Protein AF-A0A2T6ZMU4-F1 (afdb_monomer_lite)

Secondary structure (DSSP, 8-st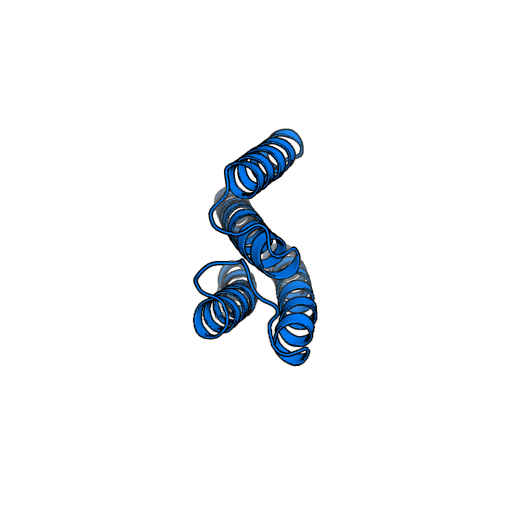ate):
---PPPTHHHHHHHHHHHHHHHHHHHHH-TTS-SPPPHHHHHHHHHHHHHHHHHHHHHHHHHHHHT---HHHHHHHHHHHHHHHHHHHHHHHHHTT--S-HHHHHHHHHHHHHHHHH-

Radius of gyration: 16.04 Å; chains: 1; bounding box: 31×30×49 Å

Foldseek 3Di:
DDDDDQLLVLLVVLLVLLVVLLVVLCVQCVQLQDDDDPVSVVSVVVSVVSNVVSLVVSVVVCVVVVVDDPVSVVSSLVSVLVSQQSVLSSVSSNVSVGPDPVSVVSNVVSSVVSVVVD

InterPro domains:
  IPR000462 CDP-alcohol phosphatidyltransferase [PF01066] (7-109)
  IPR014472 Choline/ethanolamine phosphotransferase [PTHR10414] (7-118)
  IPR043130 CDP-alcohol phosphatidyltransferase, transmembrane domain [G3DSA:1.20.120.1760] (2-118)

pLDDT: mean 90.99, std 8.27, range [42.84, 96.69]

Sequence (118 aa):
MAYYAPPEMITLSGFAFVIFNLLTLLWYNPTLDQDCLGWVYASWVVGLFLYQAFDACDDTQARRTRQSGPLGELFDHGVDAMNTTLEVVIFAGAMNLGHSWIAVLTLFASLYAFYLTT

Structure (mmCIF, N/CA/C/O backbone):
data_AF-A0A2T6ZMU4-F1
#
_entry.id   AF-A0A2T6ZMU4-F1
#
loop_
_atom_site.group_PDB
_atom_site.id
_atom_site.type_symbol
_atom_site.label_atom_id
_atom_site.label_alt_id
_atom_site.label_comp_id
_atom_site.label_asym_id
_atom_site.label_entity_id
_atom_site.label_seq_id
_atom_site.pdbx_PDB_ins_code
_atom_site.Cartn_x
_atom_site.Cartn_y
_atom_site.Cartn_z
_atom_site.occupancy
_atom_site.B_iso_or_equiv
_atom_site.auth_seq_id
_atom_site.auth_comp_id
_atom_site.auth_asym_id
_atom_site.auth_atom_id
_atom_site.pdbx_PDB_model_num
ATOM 1 N N . MET A 1 1 ? -11.538 -7.082 33.496 1.00 42.84 1 MET A N 1
ATOM 2 C CA . MET A 1 1 ? -11.230 -6.498 32.174 1.00 42.84 1 MET A CA 1
ATOM 3 C C . MET A 1 1 ? -10.834 -7.641 31.264 1.00 42.84 1 MET A C 1
ATOM 5 O O . MET A 1 1 ? -9.888 -8.340 31.596 1.00 42.84 1 MET A O 1
ATOM 9 N N . ALA A 1 2 ? -11.605 -7.914 30.215 1.00 50.38 2 ALA A N 1
ATOM 10 C CA . ALA A 1 2 ? -11.218 -8.919 29.230 1.00 50.38 2 ALA A CA 1
ATOM 11 C C . ALA A 1 2 ? -10.106 -8.327 28.350 1.00 50.38 2 ALA A C 1
ATOM 13 O O . ALA A 1 2 ? -10.258 -7.218 27.842 1.00 50.38 2 ALA A O 1
ATOM 14 N N . TYR A 1 3 ? -8.976 -9.027 28.252 1.00 55.75 3 TYR A N 1
ATOM 15 C CA . TYR A 1 3 ? -7.817 -8.628 27.453 1.00 55.75 3 TYR A CA 1
ATOM 16 C C . TYR A 1 3 ? -8.106 -8.984 25.988 1.00 55.75 3 TYR A C 1
ATOM 18 O O . TYR A 1 3 ? -7.763 -10.068 25.521 1.00 55.75 3 TYR A O 1
ATOM 26 N N . TYR A 1 4 ? -8.834 -8.118 25.289 1.00 67.12 4 TYR A N 1
ATOM 27 C CA . TYR A 1 4 ? -8.973 -8.211 23.837 1.00 67.12 4 TYR A CA 1
ATOM 28 C C . TYR A 1 4 ? -7.799 -7.478 23.183 1.00 67.12 4 TYR A C 1
ATOM 30 O O . TYR A 1 4 ? -7.322 -6.478 23.722 1.00 67.12 4 TYR A O 1
ATOM 38 N N . ALA A 1 5 ? -7.309 -7.996 22.055 1.00 75.38 5 ALA A N 1
ATOM 39 C CA . ALA A 1 5 ? -6.380 -7.239 21.224 1.00 75.38 5 ALA A CA 1
ATOM 40 C C . ALA A 1 5 ? -7.059 -5.928 20.775 1.00 75.38 5 ALA A C 1
ATOM 42 O O . ALA A 1 5 ? -8.276 -5.947 20.568 1.00 75.38 5 ALA A O 1
ATOM 43 N N . PRO A 1 6 ? -6.316 -4.812 20.657 1.00 84.69 6 PRO A N 1
ATOM 44 C CA . PRO A 1 6 ? -6.847 -3.596 20.054 1.00 84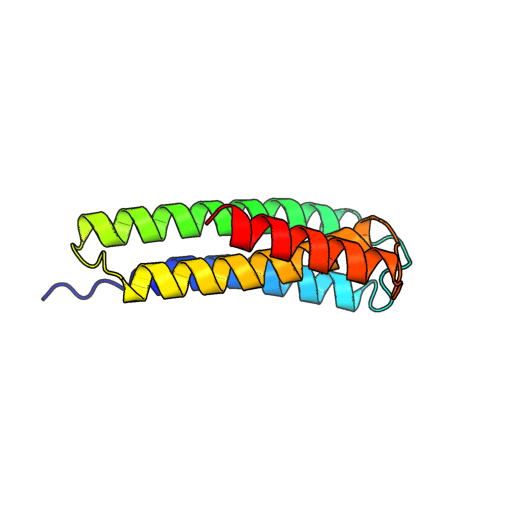.69 6 PRO A CA 1
ATOM 45 C C . PRO A 1 6 ? -7.377 -3.897 18.642 1.00 84.69 6 PRO A C 1
ATOM 47 O O . PRO A 1 6 ? -6.680 -4.615 17.915 1.00 84.69 6 PRO A O 1
ATOM 50 N N . PRO A 1 7 ? -8.567 -3.398 18.266 1.00 84.62 7 PRO A N 1
ATOM 51 C CA . PRO A 1 7 ? -9.153 -3.636 16.948 1.00 84.62 7 PRO A CA 1
ATOM 52 C C . PRO A 1 7 ? -8.188 -3.295 15.796 1.00 84.62 7 PRO A C 1
ATOM 54 O O . PRO A 1 7 ? -7.952 -4.143 1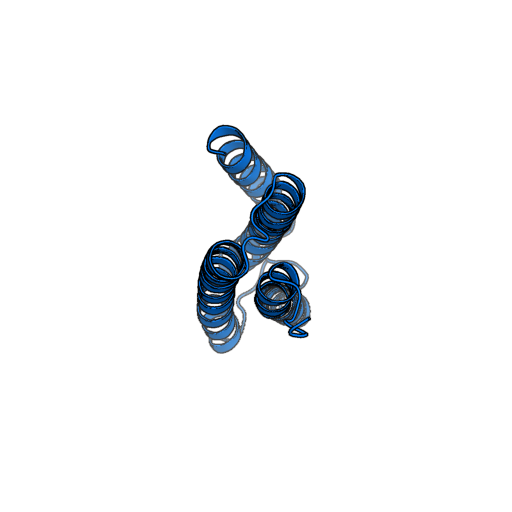4.933 1.00 84.62 7 PRO A O 1
ATOM 57 N N . GLU A 1 8 ? -7.452 -2.187 15.930 1.00 87.25 8 GLU A N 1
ATOM 58 C CA . GLU A 1 8 ? -6.504 -1.639 14.946 1.00 87.25 8 GLU A CA 1
ATOM 59 C C . GLU A 1 8 ? -5.356 -2.610 14.593 1.00 87.25 8 GLU A C 1
ATOM 61 O O . GLU A 1 8 ? -4.739 -2.555 13.524 1.00 87.25 8 GLU A O 1
ATOM 66 N N . MET A 1 9 ? -5.041 -3.543 15.500 1.00 88.31 9 MET A N 1
ATOM 67 C CA . MET A 1 9 ? -4.028 -4.575 15.263 1.00 88.31 9 MET A CA 1
ATOM 68 C C . MET A 1 9 ? -4.471 -5.592 14.206 1.00 88.31 9 MET A C 1
ATOM 70 O O . MET A 1 9 ? -3.618 -6.204 13.556 1.00 88.31 9 MET A O 1
ATOM 74 N N . ILE A 1 10 ? -5.781 -5.794 14.039 1.00 88.19 10 ILE A N 1
ATOM 75 C CA . ILE A 1 10 ? -6.336 -6.679 13.014 1.00 88.19 10 ILE A CA 1
ATOM 76 C C . ILE A 1 10 ? -6.078 -6.059 11.638 1.00 88.19 10 ILE A C 1
ATOM 78 O O . ILE A 1 10 ? -5.464 -6.721 10.796 1.00 88.19 10 ILE A O 1
ATOM 82 N N . THR A 1 11 ? -6.417 -4.785 11.444 1.00 88.31 11 THR A N 1
ATOM 83 C CA . THR A 1 11 ? -6.157 -4.048 10.196 1.00 88.31 11 THR A CA 1
ATOM 84 C C . THR A 1 11 ? -4.666 -3.994 9.869 1.00 88.31 11 THR A C 1
ATOM 86 O O . THR A 1 11 ? -4.259 -4.330 8.754 1.00 88.31 11 THR A O 1
ATOM 89 N N . LEU A 1 12 ? -3.803 -3.728 10.859 1.00 91.62 12 LEU A N 1
ATOM 90 C CA . LEU A 1 12 ? -2.345 -3.789 10.676 1.00 91.62 12 LEU A CA 1
ATOM 91 C C . LEU A 1 12 ? -1.840 -5.170 10.237 1.00 91.62 12 LEU A C 1
ATOM 93 O O . LEU A 1 12 ? -0.920 -5.267 9.420 1.00 91.62 12 LEU A O 1
ATOM 97 N N . SER A 1 13 ? -2.425 -6.250 10.761 1.00 92.75 13 SER A N 1
ATOM 98 C CA . SER A 1 13 ? -2.061 -7.603 10.330 1.00 92.75 13 SER A CA 1
ATOM 99 C C . SER A 1 13 ? -2.474 -7.877 8.879 1.00 92.75 13 SER A C 1
ATOM 101 O O . SER A 1 13 ? -1.765 -8.587 8.169 1.00 92.75 13 SER A O 1
ATOM 103 N N . GLY A 1 14 ? -3.562 -7.256 8.413 1.00 92.31 14 GLY A N 1
ATOM 104 C CA . GLY A 1 14 ? -4.004 -7.290 7.019 1.00 92.31 14 GLY A CA 1
ATOM 105 C C . GLY A 1 14 ? -3.039 -6.518 6.125 1.00 92.31 14 GLY A C 1
ATOM 106 O O . GLY A 1 14 ? -2.576 -7.018 5.101 1.00 92.31 14 GLY A O 1
ATOM 107 N N . PHE A 1 15 ? -2.651 -5.324 6.573 1.00 94.62 15 PHE A N 1
ATOM 108 C CA . PHE A 1 15 ? -1.706 -4.453 5.879 1.00 94.62 15 PHE A CA 1
ATOM 109 C C . PHE A 1 15 ? -0.325 -5.100 5.691 1.00 94.62 15 PHE A C 1
ATOM 111 O O . PHE A 1 15 ? 0.339 -4.883 4.677 1.00 94.62 15 PHE A O 1
ATOM 118 N N . ALA A 1 16 ? 0.099 -5.979 6.604 1.00 95.56 16 ALA A N 1
ATOM 119 C CA . ALA A 1 16 ? 1.340 -6.738 6.448 1.00 95.56 16 ALA A CA 1
ATOM 120 C C . ALA A 1 16 ? 1.368 -7.604 5.167 1.00 95.56 16 ALA A C 1
ATOM 122 O O . ALA A 1 16 ? 2.433 -7.762 4.565 1.00 95.56 16 ALA A O 1
ATOM 123 N N . PHE A 1 17 ? 0.220 -8.120 4.704 1.00 94.69 17 PHE A N 1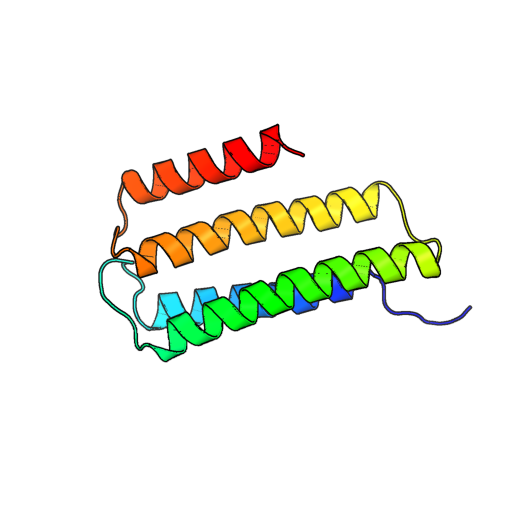
ATOM 124 C CA . PHE A 1 17 ? 0.137 -8.852 3.432 1.00 94.69 17 PHE A CA 1
ATOM 125 C C . PHE A 1 17 ? 0.349 -7.938 2.219 1.00 94.69 17 PHE A C 1
ATOM 127 O O . PHE A 1 17 ? 0.978 -8.349 1.244 1.00 94.69 17 PHE A O 1
ATOM 134 N N . VAL A 1 18 ? -0.115 -6.689 2.288 1.00 95.88 18 VAL A N 1
ATOM 135 C CA . VAL A 1 18 ? 0.107 -5.672 1.244 1.00 95.88 18 VAL A CA 1
ATOM 136 C C . VAL A 1 18 ? 1.592 -5.322 1.162 1.00 95.88 18 VAL A C 1
ATOM 138 O O . VAL A 1 18 ? 2.176 -5.327 0.078 1.00 95.88 18 VAL A O 1
ATOM 141 N N . ILE A 1 19 ? 2.240 -5.115 2.314 1.00 96.44 19 ILE A N 1
ATOM 142 C CA . ILE A 1 19 ? 3.691 -4.890 2.391 1.00 96.44 19 ILE A CA 1
ATOM 143 C C . ILE A 1 19 ? 4.457 -6.079 1.809 1.00 96.44 19 ILE A C 1
ATOM 145 O O . ILE A 1 19 ? 5.389 -5.887 1.030 1.00 96.44 19 ILE A O 1
ATOM 149 N N . PHE A 1 20 ? 4.056 -7.309 2.138 1.00 95.94 20 PHE A N 1
ATOM 150 C CA . PHE A 1 20 ? 4.652 -8.504 1.549 1.00 95.94 20 PHE A CA 1
ATOM 151 C C . PHE A 1 20 ? 4.528 -8.506 0.018 1.00 95.94 20 PHE A C 1
ATOM 153 O O . PHE A 1 20 ? 5.531 -8.708 -0.663 1.00 95.94 20 PHE A O 1
ATOM 160 N N . ASN A 1 21 ? 3.345 -8.209 -0.529 1.00 95.56 21 ASN A N 1
ATOM 161 C CA . ASN A 1 21 ? 3.141 -8.138 -1.977 1.00 95.56 21 ASN A CA 1
ATOM 162 C C . ASN A 1 21 ? 4.028 -7.081 -2.640 1.00 95.56 21 ASN A C 1
ATOM 164 O O . ASN A 1 21 ? 4.709 -7.388 -3.621 1.00 95.56 21 ASN A O 1
ATOM 168 N N . LEU A 1 22 ? 4.101 -5.879 -2.067 1.00 96.25 22 LEU A N 1
ATOM 169 C CA . LEU A 1 22 ? 4.994 -4.827 -2.547 1.00 96.25 22 LEU A CA 1
ATOM 170 C C . LEU A 1 22 ? 6.453 -5.297 -2.567 1.00 96.25 22 LEU A C 1
ATOM 172 O O . LEU A 1 22 ? 7.140 -5.137 -3.573 1.00 96.25 22 LEU A O 1
ATOM 176 N N . LEU A 1 23 ? 6.931 -5.898 -1.475 1.00 96.50 23 LEU A N 1
ATOM 177 C CA . LEU A 1 23 ? 8.306 -6.390 -1.387 1.00 96.50 23 LEU A CA 1
ATOM 178 C C . LEU A 1 23 ? 8.578 -7.497 -2.407 1.00 96.50 23 LEU A C 1
ATOM 180 O O . LEU A 1 23 ? 9.634 -7.490 -3.037 1.00 96.50 23 LEU A O 1
ATOM 184 N N . THR A 1 24 ? 7.634 -8.422 -2.612 1.00 95.25 24 THR A N 1
ATOM 185 C CA . THR A 1 24 ? 7.781 -9.456 -3.645 1.00 95.25 24 THR A CA 1
ATOM 186 C C . THR A 1 24 ? 7.831 -8.857 -5.045 1.00 95.25 24 THR A C 1
ATOM 188 O O . THR A 1 24 ? 8.693 -9.248 -5.828 1.00 95.25 24 THR A O 1
ATOM 191 N N . LEU A 1 25 ? 6.987 -7.870 -5.355 1.00 95.56 25 LEU A N 1
ATOM 192 C CA . LEU A 1 25 ? 7.044 -7.172 -6.634 1.00 95.56 25 LEU A CA 1
ATOM 193 C C . LEU A 1 25 ? 8.397 -6.491 -6.825 1.00 95.56 25 LEU A C 1
ATOM 195 O O . LEU A 1 25 ? 9.043 -6.730 -7.835 1.00 95.56 25 LEU A O 1
ATOM 199 N N . LEU A 1 26 ? 8.843 -5.686 -5.858 1.00 94.81 26 LEU A N 1
ATOM 200 C CA . LEU A 1 26 ? 10.101 -4.943 -5.960 1.00 94.81 26 LEU A CA 1
ATOM 201 C C . LEU A 1 26 ? 11.328 -5.862 -6.014 1.00 94.81 26 LEU A C 1
ATOM 203 O O . LEU A 1 26 ? 12.348 -5.485 -6.584 1.00 94.81 26 LEU A O 1
ATOM 207 N N . TRP A 1 27 ? 11.232 -7.072 -5.459 1.00 95.12 27 TRP A N 1
ATOM 208 C CA . TRP A 1 27 ? 12.271 -8.090 -5.589 1.00 95.12 27 TRP A CA 1
ATOM 209 C C . TRP A 1 27 ? 12.417 -8.600 -7.030 1.00 95.12 27 TRP A C 1
ATOM 211 O O . TRP A 1 27 ? 13.538 -8.787 -7.500 1.00 95.12 27 TRP A O 1
ATOM 221 N N . TYR A 1 28 ? 11.305 -8.826 -7.738 1.00 93.38 28 TYR A N 1
ATOM 222 C CA . TYR A 1 28 ? 11.324 -9.334 -9.117 1.00 93.38 28 TYR A CA 1
ATOM 223 C C . TYR A 1 28 ? 11.394 -8.229 -10.177 1.00 93.38 28 TYR A C 1
ATOM 225 O O . TYR A 1 28 ? 12.000 -8.420 -11.228 1.00 93.38 28 TYR A O 1
ATOM 233 N N . ASN A 1 29 ? 10.789 -7.077 -9.914 1.00 93.75 29 ASN A N 1
ATOM 234 C CA . ASN A 1 29 ? 10.669 -5.951 -10.829 1.00 93.75 29 ASN A CA 1
ATOM 235 C C . ASN A 1 29 ? 10.794 -4.616 -10.060 1.00 93.75 29 ASN A C 1
ATOM 237 O O . ASN A 1 29 ? 9.795 -3.937 -9.815 1.00 93.75 29 ASN A O 1
ATOM 241 N N . PRO A 1 30 ? 12.017 -4.212 -9.666 1.00 93.06 30 PRO A N 1
ATOM 242 C CA . PRO A 1 30 ? 12.244 -2.945 -8.961 1.00 93.06 30 PRO A CA 1
ATOM 243 C C . PRO A 1 30 ? 12.011 -1.709 -9.846 1.00 93.06 30 PRO A C 1
ATOM 245 O O . PRO A 1 30 ? 11.753 -0.611 -9.346 1.00 93.06 30 PRO A O 1
ATOM 248 N N . THR A 1 31 ? 12.125 -1.871 -11.163 1.00 93.19 31 THR A N 1
ATOM 249 C CA . THR A 1 31 ? 11.989 -0.814 -12.174 1.00 93.19 31 THR A CA 1
ATOM 250 C C . THR A 1 31 ? 10.550 -0.608 -12.642 1.00 93.19 31 THR A C 1
ATOM 252 O O . THR A 1 31 ? 10.260 0.421 -13.245 1.00 93.19 31 THR A O 1
ATOM 255 N N . LEU A 1 32 ? 9.636 -1.518 -12.286 1.00 93.75 32 LEU A N 1
ATOM 256 C CA . LEU A 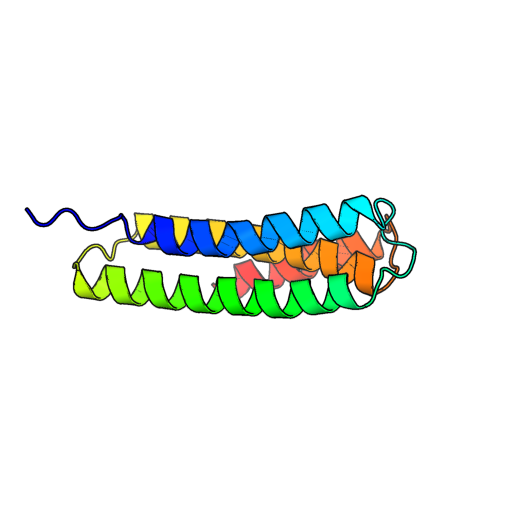1 32 ? 8.213 -1.514 -12.642 1.00 93.75 32 LEU A CA 1
ATOM 257 C C . LEU A 1 32 ? 7.941 -1.609 -14.155 1.00 93.75 32 LEU A C 1
ATOM 259 O O . LEU A 1 32 ? 6.892 -1.166 -14.611 1.00 93.75 32 LEU A O 1
ATOM 263 N N . ASP A 1 33 ? 8.865 -2.164 -14.941 1.00 92.94 33 ASP A N 1
ATOM 264 C CA . ASP A 1 33 ? 8.839 -2.146 -16.416 1.00 92.94 33 ASP A CA 1
ATOM 265 C C . ASP A 1 33 ? 8.925 -3.533 -17.080 1.00 92.94 33 ASP A C 1
ATOM 267 O O . ASP A 1 33 ? 8.944 -3.625 -18.308 1.00 92.94 33 ASP A O 1
ATOM 271 N N . GLN A 1 34 ? 8.944 -4.607 -16.287 1.00 90.94 34 GLN A N 1
ATOM 272 C CA . GLN A 1 34 ? 8.965 -5.989 -16.769 1.00 90.94 34 GLN A CA 1
ATOM 273 C C . GLN A 1 34 ? 7.929 -6.896 -16.089 1.00 90.94 34 GLN A C 1
ATOM 275 O O . GLN A 1 34 ? 7.593 -6.739 -14.914 1.00 90.94 34 GLN A O 1
ATOM 280 N N . ASP A 1 35 ? 7.488 -7.931 -16.801 1.00 90.81 35 ASP A N 1
ATOM 281 C CA . ASP A 1 35 ? 6.537 -8.893 -16.248 1.00 90.81 35 ASP A CA 1
ATOM 282 C C . ASP A 1 35 ? 7.146 -9.719 -15.104 1.00 90.81 35 ASP A C 1
ATOM 284 O O . ASP A 1 35 ? 8.280 -10.204 -15.171 1.00 90.81 35 ASP A O 1
ATOM 288 N N . CYS A 1 36 ? 6.347 -9.935 -14.060 1.00 91.62 36 CYS A N 1
ATOM 289 C CA . CYS A 1 36 ? 6.667 -10.841 -12.964 1.00 91.62 36 CYS A CA 1
ATOM 290 C C . CYS A 1 36 ? 6.100 -12.246 -13.204 1.00 91.62 36 CYS A C 1
ATOM 292 O O . CYS A 1 36 ? 5.221 -12.483 -14.034 1.00 91.62 36 CYS A O 1
ATOM 294 N N . LEU A 1 37 ? 6.570 -13.206 -12.406 1.00 91.44 37 LEU A N 1
ATOM 295 C CA . LEU A 1 37 ? 5.978 -14.542 -12.355 1.00 91.44 37 LEU A CA 1
ATOM 296 C C . LEU A 1 37 ? 4.499 -14.461 -11.943 1.00 91.44 37 LEU A C 1
ATOM 298 O O . LEU A 1 37 ? 4.149 -13.742 -11.011 1.00 91.44 37 LEU A O 1
ATOM 302 N N . GLY A 1 38 ? 3.641 -15.273 -12.569 1.00 92.06 38 GLY A N 1
ATOM 303 C CA . GLY A 1 38 ? 2.187 -15.232 -12.352 1.00 92.06 38 GLY A CA 1
ATOM 304 C C . GLY A 1 38 ? 1.735 -15.387 -10.893 1.00 92.06 38 GLY A C 1
ATOM 305 O O . GLY A 1 38 ? 0.701 -14.850 -10.505 1.00 92.06 38 GLY A O 1
ATOM 306 N N . TRP A 1 39 ? 2.522 -16.071 -10.057 1.00 93.38 39 TRP A N 1
ATOM 307 C CA . TRP A 1 39 ? 2.207 -16.216 -8.635 1.00 93.38 39 TRP A CA 1
ATOM 308 C C . TRP A 1 39 ? 2.338 -14.902 -7.851 1.00 93.38 39 TRP A C 1
ATOM 310 O O . TRP A 1 39 ? 1.642 -14.756 -6.854 1.00 93.38 39 TRP A O 1
ATOM 320 N N . VAL A 1 40 ? 3.166 -13.948 -8.302 1.00 93.81 40 VAL A N 1
ATOM 321 C CA . VAL A 1 40 ? 3.304 -12.613 -7.685 1.00 93.81 40 VAL A CA 1
ATOM 322 C C . VAL A 1 40 ? 2.000 -11.828 -7.845 1.00 93.81 40 VAL A C 1
ATOM 324 O O . VAL A 1 40 ? 1.519 -11.190 -6.915 1.00 93.81 40 VAL A O 1
ATOM 327 N N . TYR A 1 41 ? 1.354 -11.939 -9.007 1.00 93.75 41 TYR A N 1
ATOM 328 C CA . TYR A 1 41 ? 0.033 -11.345 -9.217 1.00 93.75 41 TYR A CA 1
ATOM 329 C C . TYR A 1 41 ? -1.070 -12.116 -8.477 1.00 93.75 41 TYR A C 1
ATOM 331 O O . TYR A 1 41 ? -2.014 -11.516 -7.970 1.00 93.75 41 TYR A O 1
ATOM 339 N N . ALA A 1 42 ? -0.952 -13.442 -8.357 1.00 94.62 42 ALA A N 1
ATOM 340 C CA . ALA A 1 42 ? -1.892 -14.226 -7.558 1.00 94.62 42 ALA A CA 1
ATOM 341 C C . ALA A 1 42 ? -1.805 -13.880 -6.058 1.00 94.62 42 ALA A C 1
ATOM 343 O O . ALA A 1 42 ? -2.840 -13.763 -5.400 1.00 94.62 42 ALA A O 1
ATOM 344 N N . SER A 1 43 ? -0.596 -13.677 -5.517 1.00 95.12 43 SER A N 1
ATOM 345 C CA . SER A 1 43 ? -0.409 -13.249 -4.126 1.00 95.12 43 SER A CA 1
ATOM 346 C C . SER A 1 43 ? -0.948 -11.844 -3.893 1.00 95.12 43 SER A C 1
ATOM 348 O O . SER A 1 43 ? -1.506 -11.586 -2.826 1.00 95.12 43 SER A O 1
ATOM 350 N N . TRP A 1 44 ? -0.862 -10.969 -4.900 1.00 95.00 44 TRP A N 1
ATOM 351 C CA . TRP A 1 44 ? -1.470 -9.645 -4.853 1.00 95.00 44 TRP A CA 1
ATOM 352 C C . TRP A 1 44 ? -2.982 -9.714 -4.622 1.00 95.00 44 TRP A C 1
ATOM 354 O O . TRP A 1 44 ? -3.471 -9.167 -3.636 1.00 95.00 44 TRP A O 1
ATOM 364 N N . VAL A 1 45 ? -3.706 -10.479 -5.446 1.00 95.31 45 VAL A N 1
ATOM 365 C CA . VAL A 1 45 ? -5.163 -10.663 -5.299 1.00 95.31 45 VAL A CA 1
ATOM 366 C C . VAL A 1 45 ? -5.524 -11.220 -3.920 1.00 95.31 45 VAL A C 1
ATOM 368 O O . VAL A 1 45 ? -6.450 -10.731 -3.273 1.00 95.31 45 VAL A O 1
ATOM 371 N N . VAL A 1 46 ? -4.784 -12.227 -3.448 1.00 96.00 46 VAL A N 1
ATOM 372 C CA . VAL A 1 46 ? -5.016 -12.820 -2.123 1.00 96.00 46 VAL A CA 1
ATOM 373 C C . VAL A 1 46 ? -4.744 -11.809 -1.009 1.00 96.00 46 VAL A C 1
ATOM 375 O O . VAL A 1 46 ? -5.537 -11.708 -0.078 1.00 96.00 46 VAL A O 1
ATOM 378 N N . GLY A 1 47 ? -3.652 -11.050 -1.093 1.00 95.62 47 GLY A N 1
ATOM 379 C CA . GLY A 1 47 ? -3.295 -10.066 -0.074 1.00 95.62 47 GLY A CA 1
ATOM 380 C C . GLY A 1 47 ? -4.277 -8.901 -0.007 1.00 95.62 47 GLY A C 1
ATOM 381 O O . GLY A 1 47 ? -4.659 -8.521 1.095 1.00 95.62 47 GLY A O 1
ATOM 382 N N . LEU A 1 48 ? -4.753 -8.401 -1.153 1.00 94.44 48 LEU A N 1
ATOM 383 C CA . LEU A 1 48 ? -5.776 -7.354 -1.196 1.00 94.44 48 LEU A CA 1
ATOM 384 C C . LEU A 1 48 ? -7.095 -7.837 -0.575 1.00 94.44 48 LEU A C 1
ATOM 386 O O . LEU A 1 48 ? -7.707 -7.125 0.219 1.00 94.44 48 LEU A O 1
ATOM 390 N N . PHE A 1 49 ? -7.503 -9.073 -0.874 1.00 95.81 49 PHE A N 1
ATOM 391 C CA . PHE A 1 49 ? -8.681 -9.676 -0.250 1.00 95.81 49 PHE A CA 1
ATOM 392 C C . PHE A 1 49 ? -8.520 -9.823 1.270 1.00 95.81 49 PHE A C 1
ATOM 394 O O . PHE A 1 49 ? -9.440 -9.507 2.022 1.00 95.81 49 PHE A O 1
ATOM 401 N N . LEU A 1 50 ? -7.356 -10.291 1.735 1.00 95.38 50 LEU A N 1
ATOM 402 C CA . LEU A 1 50 ? -7.080 -10.440 3.166 1.00 95.38 50 LEU A CA 1
ATOM 403 C C . LEU A 1 50 ? -7.064 -9.094 3.892 1.00 95.38 50 LEU A C 1
ATOM 405 O O . LEU A 1 50 ? -7.622 -9.010 4.982 1.00 95.38 50 LEU A O 1
ATOM 409 N N . TYR A 1 51 ? -6.483 -8.056 3.284 1.00 96.25 51 TYR A N 1
ATOM 410 C CA . TYR A 1 51 ? -6.519 -6.696 3.818 1.00 96.25 51 TYR A CA 1
ATOM 411 C C . TYR A 1 51 ? -7.961 -6.233 4.053 1.00 96.25 51 TYR A C 1
ATOM 413 O O . TYR A 1 51 ? -8.331 -5.946 5.188 1.00 96.25 51 TYR A O 1
ATOM 421 N N . GLN A 1 52 ? -8.799 -6.278 3.012 1.00 94.88 52 GLN A N 1
ATOM 422 C CA . GLN A 1 52 ? -10.208 -5.872 3.089 1.00 94.88 52 GLN A CA 1
ATOM 423 C C . GLN A 1 52 ? -11.004 -6.700 4.106 1.00 94.88 52 GLN A C 1
ATOM 425 O O . GLN A 1 52 ? -11.867 -6.186 4.814 1.00 94.88 52 GLN A O 1
ATOM 430 N N . ALA A 1 53 ? -10.727 -8.004 4.189 1.00 95.31 53 ALA A N 1
ATOM 431 C CA . ALA A 1 53 ? -11.394 -8.879 5.142 1.00 95.31 53 ALA A CA 1
ATOM 432 C C . ALA A 1 53 ? -11.022 -8.539 6.591 1.00 95.31 53 ALA A C 1
ATOM 434 O O . ALA A 1 53 ? -11.870 -8.642 7.477 1.00 95.31 53 ALA A O 1
ATOM 435 N N . PHE A 1 54 ? -9.765 -8.176 6.842 1.00 93.94 54 PHE A N 1
ATOM 436 C CA . PHE A 1 54 ? -9.268 -7.872 8.180 1.00 93.94 54 PHE A CA 1
ATOM 437 C C . PHE A 1 54 ? -9.723 -6.492 8.642 1.00 93.94 54 PHE A C 1
ATOM 439 O O . PHE A 1 54 ? -10.188 -6.386 9.773 1.00 93.94 54 PHE A O 1
ATOM 446 N N . ASP A 1 55 ? -9.716 -5.510 7.747 1.00 92.75 55 ASP A N 1
ATOM 447 C CA . ASP A 1 55 ? -10.301 -4.185 7.963 1.00 92.75 55 ASP A CA 1
ATOM 448 C C . ASP A 1 55 ? -11.791 -4.277 8.363 1.00 92.75 55 ASP A C 1
ATOM 450 O O . ASP A 1 55 ? -12.207 -3.836 9.432 1.00 92.75 55 ASP A O 1
ATOM 454 N N . ALA A 1 56 ? -12.597 -5.048 7.623 1.00 91.81 56 ALA A N 1
ATOM 455 C CA . ALA A 1 56 ? -14.000 -5.280 7.991 1.00 91.81 56 ALA A CA 1
ATOM 456 C C . ALA A 1 56 ? -14.181 -6.014 9.345 1.00 91.81 56 ALA A C 1
ATOM 458 O O . ALA A 1 56 ? -15.220 -5.897 10.019 1.00 91.81 56 ALA A O 1
ATOM 459 N N . CYS A 1 57 ? -13.197 -6.832 9.733 1.00 92.06 57 CYS A N 1
ATOM 460 C CA . CYS A 1 57 ? -13.204 -7.584 10.986 1.00 92.06 57 CYS A CA 1
ATOM 461 C C . CYS A 1 57 ? -12.837 -6.709 12.190 1.00 92.06 57 CYS A C 1
ATOM 463 O O . CYS A 1 57 ? -13.485 -6.859 13.231 1.00 92.06 57 CYS A O 1
ATOM 465 N N . ASP A 1 58 ? -11.848 -5.826 12.044 1.00 90.12 58 ASP A N 1
ATOM 466 C CA . ASP A 1 58 ? -11.485 -4.777 13.005 1.00 90.12 58 ASP A CA 1
ATOM 467 C C . ASP A 1 58 ? -12.721 -3.955 13.357 1.00 90.12 58 ASP A C 1
ATOM 469 O O . ASP A 1 58 ? -13.221 -3.967 14.482 1.00 90.12 58 ASP A O 1
ATOM 473 N N . ASP A 1 59 ? -13.320 -3.394 12.325 1.00 87.69 59 ASP A N 1
ATOM 474 C CA . ASP A 1 59 ? -14.458 -2.508 12.393 1.00 87.69 59 ASP A CA 1
ATOM 475 C C . ASP A 1 59 ? -15.671 -3.182 13.091 1.00 87.69 59 ASP A C 1
ATOM 477 O O . ASP A 1 59 ? -16.387 -2.628 13.940 1.00 87.69 59 ASP A O 1
ATOM 481 N N . THR A 1 60 ? -15.854 -4.484 12.843 1.00 90.00 60 THR A N 1
ATOM 482 C CA . THR A 1 60 ? -16.831 -5.321 13.558 1.00 90.00 60 THR A CA 1
ATOM 483 C C . THR A 1 60 ? -16.450 -5.581 15.018 1.00 90.00 60 THR A C 1
ATOM 485 O O . THR A 1 60 ? -17.334 -5.632 15.884 1.00 90.00 60 THR A O 1
ATOM 488 N N . GLN A 1 61 ? -15.167 -5.773 15.319 1.00 88.81 61 GLN A N 1
ATOM 489 C CA . GLN A 1 61 ? -14.670 -5.944 16.679 1.00 88.81 61 GLN A CA 1
ATOM 490 C C . GLN A 1 61 ? -14.813 -4.651 17.488 1.00 88.81 61 GLN A C 1
ATOM 492 O O . GLN A 1 61 ? -15.364 -4.723 18.588 1.00 88.81 61 GLN A O 1
ATOM 497 N N . ALA A 1 62 ? -14.440 -3.493 16.939 1.00 89.06 62 ALA A N 1
ATOM 498 C CA . ALA A 1 62 ? -14.559 -2.183 17.576 1.00 89.06 62 ALA A CA 1
ATOM 499 C C . ALA A 1 62 ? -16.001 -1.887 18.022 1.00 89.06 62 ALA A C 1
ATOM 501 O O . ALA A 1 62 ? -16.243 -1.462 19.160 1.00 89.06 62 ALA A O 1
ATOM 502 N N . ARG A 1 63 ? -16.992 -2.214 17.176 1.00 88.06 63 ARG A N 1
ATOM 503 C CA . ARG A 1 63 ? -18.423 -2.122 17.524 1.00 88.06 63 ARG A CA 1
ATOM 504 C C . ARG A 1 63 ? -18.816 -3.058 18.669 1.00 88.06 63 ARG A C 1
ATOM 506 O O . ARG A 1 63 ? -19.581 -2.672 19.554 1.00 88.06 63 ARG A O 1
ATOM 513 N N . ARG A 1 64 ? -18.304 -4.294 18.677 1.00 88.94 64 ARG A N 1
ATOM 514 C CA . ARG A 1 64 ? -18.606 -5.299 19.717 1.00 88.94 64 ARG A CA 1
ATOM 515 C C . ARG A 1 64 ? -17.969 -4.958 21.063 1.00 88.94 64 ARG A C 1
ATOM 517 O O . ARG A 1 64 ? -18.605 -5.158 22.096 1.00 88.94 64 ARG A O 1
ATOM 524 N N . THR A 1 65 ? -16.738 -4.451 21.062 1.00 87.31 65 THR A N 1
ATOM 525 C CA . THR A 1 65 ? -15.989 -4.091 22.277 1.00 87.31 65 THR A CA 1
ATOM 526 C C . THR A 1 65 ? -16.290 -2.674 22.767 1.00 87.31 65 THR A C 1
ATOM 528 O O . THR A 1 65 ? -15.827 -2.304 23.845 1.00 87.31 65 THR A O 1
ATOM 531 N N . ARG A 1 66 ? -17.115 -1.908 22.031 1.00 84.19 66 ARG A N 1
ATOM 532 C CA . ARG A 1 66 ? -17.415 -0.484 22.277 1.00 84.19 66 ARG A CA 1
ATOM 533 C C . ARG A 1 66 ? -16.152 0.383 22.285 1.00 84.19 66 ARG A C 1
ATOM 535 O O . ARG A 1 66 ? -16.049 1.322 23.071 1.00 84.19 66 ARG A O 1
ATOM 542 N N . GLN A 1 67 ? -15.198 0.036 21.427 1.00 81.62 67 GLN A N 1
ATOM 543 C CA . GLN A 1 67 ? -13.956 0.779 21.207 1.00 81.62 67 GLN A CA 1
ATOM 544 C C . GLN A 1 67 ? -14.013 1.661 19.952 1.00 81.62 67 GLN A C 1
ATOM 546 O O . GLN A 1 67 ? -13.041 2.335 19.645 1.00 81.62 67 GLN A O 1
ATOM 551 N N . SER A 1 68 ? -15.158 1.711 19.266 1.00 80.56 68 SER A N 1
ATOM 552 C CA . SER A 1 68 ? -15.414 2.646 18.168 1.00 80.56 68 SER A CA 1
ATOM 553 C C . SER A 1 68 ? -15.258 4.099 18.636 1.00 80.56 68 SER A C 1
ATOM 555 O O . SER A 1 68 ? -15.994 4.543 19.526 1.00 80.56 68 SER A O 1
ATOM 557 N N . GLY A 1 69 ? -14.326 4.840 18.040 1.00 85.62 69 GLY A N 1
ATOM 558 C CA . GLY A 1 69 ? -14.112 6.253 18.332 1.00 85.62 69 GLY A CA 1
ATOM 559 C C . GLY A 1 69 ? -13.276 6.968 17.264 1.00 85.62 69 GLY A C 1
ATOM 560 O O . GLY A 1 69 ? -12.639 6.305 16.449 1.00 85.62 69 GLY A O 1
ATOM 561 N N . PRO A 1 70 ? -13.214 8.316 17.302 1.00 86.00 70 PRO A N 1
ATOM 562 C CA . PRO A 1 70 ? -12.636 9.123 16.219 1.00 86.00 70 PRO A CA 1
ATOM 563 C C . PRO A 1 70 ? -11.150 8.856 15.944 1.00 86.00 70 PRO A C 1
ATOM 565 O O . PRO A 1 70 ? -10.663 9.112 14.849 1.00 86.00 70 PRO A O 1
ATOM 568 N N . LEU A 1 71 ? -10.408 8.381 16.951 1.00 87.44 71 LEU A N 1
ATOM 569 C CA . LEU A 1 71 ? -8.992 8.049 16.795 1.00 87.44 71 LEU A CA 1
ATOM 570 C C . LEU A 1 71 ? -8.786 6.728 16.042 1.00 87.44 71 LEU A C 1
ATOM 572 O O . LEU A 1 71 ? -7.849 6.648 15.257 1.00 87.44 71 LEU A O 1
ATOM 576 N N . GLY A 1 72 ? -9.650 5.733 16.276 1.00 86.69 72 GLY A N 1
ATOM 577 C CA . GLY A 1 72 ? -9.627 4.466 15.538 1.00 86.69 72 GLY A CA 1
ATOM 578 C C . GLY A 1 72 ? -9.992 4.696 14.074 1.00 86.69 72 GLY A C 1
ATOM 579 O O . GLY A 1 72 ? -9.227 4.339 13.193 1.00 86.69 72 GLY A O 1
ATOM 580 N N . GLU A 1 73 ? -11.052 5.470 13.822 1.00 87.88 73 GLU A N 1
ATOM 581 C CA . GLU A 1 73 ? -11.447 5.850 12.456 1.00 87.88 73 GLU A CA 1
ATOM 582 C C . GLU A 1 73 ? -10.332 6.598 11.701 1.00 87.88 73 GLU A C 1
ATOM 584 O O . GLU A 1 73 ? -10.084 6.330 10.528 1.00 87.88 73 GLU A O 1
ATOM 589 N N . LEU A 1 74 ? -9.615 7.520 12.363 1.00 90.88 74 LEU A N 1
ATOM 590 C CA . LEU A 1 74 ? -8.466 8.203 11.756 1.00 90.88 74 LEU A CA 1
ATOM 591 C C . LEU A 1 74 ? -7.307 7.240 11.462 1.00 90.88 74 LEU A C 1
ATOM 593 O O . LEU A 1 74 ? -6.582 7.431 10.483 1.00 90.88 74 LEU A O 1
ATOM 597 N N . PHE A 1 75 ? -7.101 6.248 12.328 1.00 90.38 75 PHE A N 1
ATOM 598 C CA . PHE A 1 75 ? -6.070 5.238 12.145 1.00 90.38 75 PHE A CA 1
ATOM 599 C C . PHE A 1 75 ? -6.377 4.364 10.925 1.00 90.38 75 PHE A C 1
ATOM 601 O O . PHE A 1 75 ? -5.535 4.293 10.030 1.00 90.38 75 PHE A O 1
ATOM 608 N N . ASP A 1 76 ? -7.584 3.803 10.842 1.00 88.69 76 ASP A N 1
ATOM 609 C CA . ASP A 1 76 ? -8.024 2.956 9.726 1.00 88.69 76 ASP A CA 1
ATOM 610 C C . ASP A 1 76 ? -7.974 3.728 8.405 1.00 88.69 76 ASP A C 1
ATOM 612 O O . ASP A 1 76 ? -7.353 3.284 7.440 1.00 88.69 76 ASP A O 1
ATOM 616 N N . HIS A 1 77 ? -8.459 4.975 8.401 1.00 91.88 77 HIS A N 1
ATOM 617 C CA . HIS A 1 77 ? -8.362 5.859 7.241 1.00 91.88 77 HIS A CA 1
ATOM 618 C C . HIS A 1 77 ? -6.908 6.120 6.804 1.00 91.88 77 HIS A C 1
ATOM 620 O O . HIS A 1 77 ? -6.593 6.179 5.612 1.00 91.88 77 HIS A O 1
ATOM 626 N N . GLY A 1 78 ? -5.992 6.268 7.765 1.00 93.44 78 GLY A N 1
ATOM 627 C CA . GLY A 1 78 ? -4.564 6.402 7.490 1.00 93.44 78 GLY A CA 1
ATOM 628 C C . GLY A 1 78 ? -3.966 5.141 6.863 1.00 93.44 78 GLY A C 1
ATOM 629 O O . GLY A 1 78 ? -3.169 5.241 5.925 1.00 93.44 78 GLY A O 1
ATOM 630 N N . VAL A 1 79 ? -4.357 3.960 7.349 1.00 94.56 79 VAL A N 1
ATOM 631 C CA . VAL A 1 79 ? -3.923 2.678 6.781 1.00 94.56 79 VAL A CA 1
ATOM 632 C C . VAL A 1 79 ? -4.494 2.478 5.377 1.00 94.56 79 VAL A C 1
ATOM 634 O O . VAL A 1 79 ? -3.740 2.095 4.483 1.00 94.56 79 VAL A O 1
ATOM 637 N N . ASP A 1 80 ? -5.746 2.857 5.132 1.00 94.25 80 ASP A N 1
ATOM 638 C CA . ASP A 1 80 ? -6.368 2.820 3.807 1.00 94.25 80 ASP A CA 1
ATOM 639 C C . ASP A 1 80 ? -5.664 3.723 2.788 1.00 94.25 80 ASP A C 1
ATOM 641 O O . ASP A 1 80 ? -5.440 3.321 1.638 1.00 94.25 80 ASP A O 1
ATOM 645 N N . ALA A 1 81 ? -5.247 4.924 3.198 1.00 95.12 81 ALA A N 1
ATOM 646 C CA . ALA A 1 81 ? -4.475 5.828 2.345 1.00 95.12 81 ALA A CA 1
ATOM 647 C C . ALA A 1 81 ? -3.104 5.228 1.975 1.00 95.12 81 ALA A C 1
ATOM 649 O O . ALA A 1 81 ? -2.651 5.317 0.824 1.00 95.12 81 ALA A O 1
ATOM 650 N N . MET A 1 82 ? -2.439 4.584 2.942 1.00 95.75 82 MET A N 1
ATOM 651 C CA . MET A 1 82 ? -1.179 3.878 2.701 1.00 95.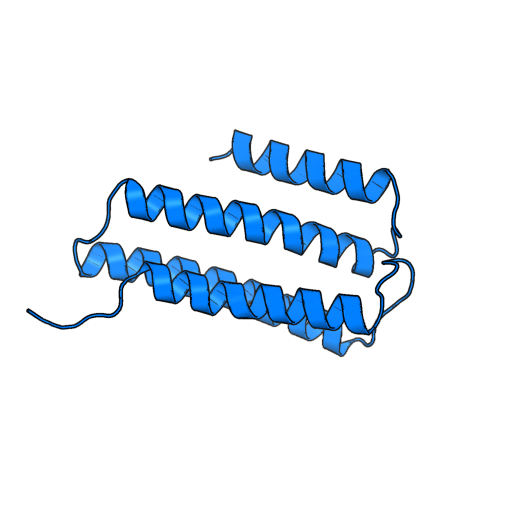75 82 MET A CA 1
ATOM 652 C C . MET A 1 82 ? -1.388 2.676 1.781 1.00 95.75 82 MET A C 1
ATOM 654 O O . MET A 1 82 ? -0.653 2.539 0.806 1.00 95.75 82 MET A O 1
ATOM 658 N N . ASN A 1 83 ? -2.400 1.846 2.039 1.00 96.00 83 ASN A N 1
ATOM 659 C CA . ASN A 1 83 ? -2.757 0.717 1.188 1.00 96.00 83 ASN A CA 1
ATOM 660 C C . ASN A 1 83 ? -2.996 1.182 -0.254 1.00 96.00 83 ASN A C 1
ATOM 662 O O . ASN A 1 83 ? -2.326 0.710 -1.166 1.00 96.00 83 ASN A O 1
ATOM 666 N N . THR A 1 84 ? -3.826 2.209 -0.453 1.00 95.50 84 THR A N 1
ATOM 667 C CA . THR A 1 84 ? -4.089 2.813 -1.771 1.00 95.50 84 THR A CA 1
ATOM 668 C C . THR A 1 84 ? -2.801 3.239 -2.480 1.00 95.50 84 THR A C 1
ATOM 670 O O . THR A 1 84 ? -2.628 2.986 -3.671 1.00 95.50 84 THR A O 1
ATOM 673 N N . THR A 1 85 ? -1.865 3.853 -1.752 1.00 96.31 85 THR A N 1
ATOM 674 C CA . THR A 1 85 ? -0.563 4.256 -2.304 1.00 96.31 85 THR A CA 1
ATOM 675 C C . THR A 1 85 ? 0.233 3.053 -2.808 1.00 96.31 85 THR A C 1
ATOM 677 O O . THR A 1 85 ? 0.749 3.076 -3.927 1.00 96.31 85 THR A O 1
ATOM 680 N N . LEU A 1 86 ? 0.337 1.997 -1.998 1.00 96.69 86 LEU A N 1
ATOM 681 C CA . LEU A 1 86 ? 1.115 0.803 -2.337 1.00 96.69 86 LEU A CA 1
ATOM 682 C C . LEU A 1 86 ? 0.481 0.007 -3.478 1.00 96.69 86 LEU A C 1
ATOM 684 O O . LEU A 1 86 ? 1.183 -0.447 -4.378 1.00 96.69 86 LEU A O 1
ATOM 688 N N . GLU A 1 87 ? -0.842 -0.096 -3.480 1.00 96.12 87 GLU A N 1
ATOM 689 C CA . GLU A 1 87 ? -1.623 -0.755 -4.523 1.00 96.12 87 GLU A CA 1
ATOM 690 C C . GLU A 1 87 ? -1.415 -0.099 -5.892 1.00 96.12 87 GLU A C 1
ATOM 692 O O . GLU A 1 87 ? -1.277 -0.793 -6.899 1.00 96.12 87 GLU A O 1
ATOM 697 N N . VAL A 1 88 ? -1.278 1.232 -5.949 1.00 96.31 88 VAL A N 1
ATOM 698 C CA . VAL A 1 88 ? -0.932 1.919 -7.203 1.00 96.31 88 VAL A CA 1
ATOM 699 C C . VAL A 1 88 ? 0.480 1.575 -7.677 1.00 96.31 88 VAL A C 1
ATOM 701 O O . VAL A 1 88 ? 0.694 1.421 -8.880 1.00 96.31 88 VAL A O 1
ATOM 704 N N . VAL A 1 89 ? 1.447 1.424 -6.768 1.00 95.44 89 VAL A N 1
ATOM 705 C CA . VAL A 1 89 ? 2.804 0.984 -7.141 1.00 95.44 89 VAL A CA 1
ATOM 706 C C . VAL A 1 89 ? 2.763 -0.436 -7.703 1.00 95.44 89 VAL A C 1
ATOM 708 O O . VAL A 1 89 ? 3.394 -0.711 -8.726 1.00 95.44 89 VAL A O 1
ATOM 711 N N . ILE A 1 90 ? 1.976 -1.322 -7.086 1.00 95.06 90 ILE A N 1
ATOM 712 C CA . ILE A 1 90 ? 1.813 -2.695 -7.568 1.00 95.06 90 ILE A CA 1
ATOM 713 C C . ILE A 1 90 ? 1.135 -2.728 -8.937 1.00 95.06 90 ILE A C 1
ATOM 715 O O . ILE A 1 90 ? 1.622 -3.391 -9.856 1.00 95.06 90 ILE A O 1
ATOM 719 N N . PHE A 1 91 ? 0.076 -1.941 -9.109 1.00 95.31 91 PHE A N 1
ATOM 720 C CA . PHE A 1 91 ? -0.599 -1.756 -10.387 1.00 95.31 91 PHE A CA 1
ATOM 721 C C . PHE A 1 91 ? 0.345 -1.217 -11.470 1.00 95.31 91 PHE A C 1
ATOM 723 O O . PHE A 1 91 ? 0.339 -1.720 -12.592 1.00 95.31 91 PHE A O 1
ATOM 730 N N . ALA A 1 92 ? 1.192 -0.237 -11.144 1.00 96.06 92 ALA A N 1
ATOM 731 C CA . ALA A 1 92 ? 2.168 0.307 -12.083 1.00 96.06 92 ALA A CA 1
ATOM 732 C C . ALA A 1 92 ? 3.164 -0.761 -12.561 1.00 96.06 92 ALA A C 1
ATOM 734 O O . ALA A 1 92 ? 3.461 -0.812 -13.754 1.00 96.06 92 ALA A O 1
ATOM 735 N N . GLY A 1 93 ? 3.615 -1.642 -11.661 1.00 94.44 93 GLY A N 1
ATOM 736 C CA . GLY A 1 93 ? 4.444 -2.796 -12.014 1.00 94.44 93 GLY A CA 1
ATOM 737 C C . GLY A 1 93 ? 3.702 -3.845 -12.844 1.00 94.44 93 GLY A C 1
ATOM 738 O O . GLY A 1 93 ? 4.270 -4.390 -13.781 1.00 94.44 93 GLY A O 1
ATOM 739 N N . ALA A 1 94 ? 2.423 -4.104 -12.562 1.00 93.12 94 ALA A N 1
ATOM 740 C CA . ALA A 1 94 ? 1.605 -5.031 -13.350 1.00 93.12 94 ALA A CA 1
ATOM 741 C C . ALA A 1 94 ? 1.315 -4.523 -14.772 1.00 93.12 94 ALA A C 1
ATOM 743 O O . ALA A 1 94 ? 1.152 -5.317 -15.693 1.00 93.12 94 ALA A O 1
ATOM 744 N N . MET A 1 95 ? 1.240 -3.205 -14.947 1.00 95.12 95 MET A N 1
ATOM 745 C CA . MET A 1 95 ? 1.013 -2.546 -16.235 1.00 95.12 95 MET A CA 1
ATOM 746 C C . MET A 1 95 ? 2.315 -2.179 -16.964 1.00 95.12 95 MET A C 1
ATOM 748 O O . MET A 1 95 ? 2.253 -1.548 -18.020 1.00 95.12 95 MET A O 1
ATOM 752 N N . ASN A 1 96 ? 3.480 -2.544 -16.415 1.00 94.50 96 ASN A N 1
ATOM 753 C CA . ASN A 1 96 ? 4.803 -2.202 -16.945 1.00 94.50 96 ASN A CA 1
ATOM 754 C C . ASN A 1 96 ? 4.966 -0.700 -17.240 1.00 94.50 96 ASN A C 1
ATOM 756 O O . ASN A 1 96 ? 5.518 -0.302 -18.267 1.00 94.50 96 ASN A O 1
ATOM 760 N N . LEU A 1 97 ? 4.453 0.157 -16.353 1.00 94.56 97 LEU A N 1
ATOM 761 C CA . LEU A 1 97 ? 4.509 1.610 -16.546 1.00 94.56 97 LEU A CA 1
ATOM 762 C C . LEU A 1 97 ? 5.911 2.186 -16.327 1.00 94.56 97 LEU A C 1
ATOM 764 O O . LEU A 1 97 ? 6.157 3.333 -16.708 1.00 94.56 97 LEU A O 1
ATOM 768 N N . GLY A 1 98 ? 6.801 1.432 -15.685 1.00 93.25 98 GLY A N 1
ATOM 769 C CA . GLY A 1 98 ? 8.113 1.887 -15.255 1.00 93.25 98 GLY A CA 1
ATOM 770 C C . GLY A 1 98 ? 8.051 3.030 -14.239 1.00 93.25 98 GLY A C 1
ATOM 771 O O . GLY A 1 98 ? 6.985 3.451 -13.776 1.00 93.25 98 GLY A O 1
ATOM 772 N N . HIS A 1 99 ? 9.211 3.606 -13.928 1.00 92.88 99 HIS A N 1
ATOM 773 C CA . HIS A 1 99 ? 9.307 4.868 -13.184 1.00 92.88 99 HIS A CA 1
ATOM 774 C C . HIS A 1 99 ? 8.931 6.051 -14.091 1.00 92.88 99 HIS A C 1
ATOM 776 O O . HIS A 1 99 ? 9.783 6.819 -14.536 1.00 92.88 99 HIS A O 1
ATOM 782 N N . SER A 1 100 ? 7.642 6.173 -14.411 1.00 94.06 100 SER A N 1
ATOM 783 C CA . SER A 1 100 ? 7.124 7.159 -15.362 1.00 94.06 100 SER A CA 1
ATOM 784 C C . SER A 1 100 ? 6.206 8.198 -14.722 1.00 94.06 100 SER A C 1
ATOM 786 O O . SER A 1 100 ? 5.604 7.992 -13.668 1.00 94.06 100 SER A O 1
ATOM 788 N N . TRP A 1 101 ? 6.025 9.321 -15.423 1.00 95.44 101 TRP A N 1
ATOM 789 C CA . TRP A 1 101 ? 5.031 10.333 -15.057 1.00 95.44 101 TRP A CA 1
ATOM 790 C C . TRP A 1 101 ? 3.602 9.790 -15.056 1.00 95.44 101 TRP A C 1
ATOM 792 O O . TRP A 1 101 ? 2.769 10.299 -14.316 1.00 95.44 101 TRP A O 1
ATOM 802 N N . ILE A 1 102 ? 3.320 8.745 -15.840 1.00 94.56 102 ILE A N 1
ATOM 803 C CA . ILE A 1 102 ? 2.013 8.085 -15.831 1.00 94.56 102 ILE A CA 1
ATOM 804 C C . ILE A 1 102 ? 1.791 7.405 -14.479 1.00 94.56 102 ILE A C 1
ATOM 806 O O . ILE A 1 102 ? 0.740 7.605 -13.884 1.00 94.56 102 ILE A O 1
ATOM 810 N N . ALA A 1 103 ? 2.784 6.684 -13.945 1.00 93.44 103 ALA A N 1
ATOM 811 C CA . ALA A 1 103 ? 2.682 6.075 -12.617 1.00 93.44 103 ALA A CA 1
ATOM 812 C C . ALA A 1 103 ? 2.455 7.128 -11.514 1.00 93.44 103 ALA A C 1
ATOM 814 O O . ALA A 1 103 ? 1.600 6.946 -10.647 1.00 93.44 103 ALA A O 1
ATOM 815 N N . VAL A 1 104 ? 3.154 8.268 -11.590 1.00 94.81 104 VAL A N 1
ATOM 816 C CA . VAL A 1 104 ? 2.967 9.397 -10.660 1.00 94.81 104 VAL A CA 1
ATOM 817 C C . VAL A 1 104 ? 1.560 9.994 -10.769 1.00 94.81 104 VAL A C 1
ATOM 819 O O . VAL A 1 104 ? 0.921 10.253 -9.751 1.00 94.81 104 VAL A O 1
ATOM 822 N N . LEU A 1 105 ? 1.057 10.197 -11.990 1.00 96.38 105 LEU A N 1
ATOM 823 C CA . LEU A 1 105 ? -0.293 10.712 -12.223 1.00 96.38 105 LEU A CA 1
ATOM 824 C C . LEU A 1 105 ? -1.366 9.740 -11.730 1.00 96.38 105 LEU A C 1
ATOM 826 O O . LEU A 1 105 ? -2.329 10.189 -11.117 1.00 96.38 105 LEU A O 1
ATOM 830 N N . THR A 1 106 ? -1.193 8.434 -11.946 1.00 95.44 106 THR A N 1
ATOM 831 C CA . THR A 1 106 ? -2.098 7.405 -11.417 1.00 95.44 106 THR A CA 1
ATOM 832 C C . THR A 1 106 ? -2.133 7.452 -9.894 1.00 95.44 106 THR A C 1
ATOM 834 O O . THR A 1 106 ? -3.214 7.434 -9.316 1.00 95.44 106 THR A O 1
ATOM 837 N N . LEU A 1 107 ? -0.978 7.593 -9.235 1.00 95.88 107 LEU A N 1
ATOM 838 C CA . LEU A 1 107 ? -0.921 7.714 -7.777 1.00 95.88 107 LEU A CA 1
ATOM 839 C C . LEU A 1 107 ? -1.652 8.962 -7.286 1.00 95.88 107 LEU A C 1
ATOM 841 O O . LEU A 1 107 ? -2.481 8.880 -6.382 1.00 95.88 107 LEU A O 1
ATOM 845 N N . PHE A 1 108 ? -1.374 10.108 -7.907 1.00 95.25 108 PHE A N 1
ATOM 846 C CA . PHE A 1 108 ? -2.032 11.359 -7.554 1.00 95.25 108 PHE A CA 1
ATOM 847 C C . PHE A 1 108 ? -3.548 11.283 -7.770 1.00 95.25 108 PHE A C 1
ATOM 849 O O . PHE A 1 108 ? -4.307 11.696 -6.899 1.00 95.25 108 PHE A O 1
ATOM 856 N N . ALA A 1 109 ? -3.997 10.725 -8.897 1.00 95.25 109 ALA A N 1
ATOM 857 C CA . ALA A 1 109 ? -5.412 10.567 -9.212 1.00 95.25 109 ALA A CA 1
ATOM 858 C C . ALA A 1 109 ? -6.124 9.636 -8.219 1.00 95.25 109 ALA A C 1
ATOM 860 O O . ALA A 1 109 ? -7.209 9.976 -7.753 1.00 95.25 109 ALA A O 1
ATOM 861 N N . SER A 1 110 ? -5.507 8.507 -7.858 1.00 94.75 110 SER A N 1
ATOM 862 C CA . SER A 1 110 ? -6.068 7.562 -6.886 1.00 94.75 110 SER A CA 1
ATOM 863 C C . SER A 1 110 ? -6.172 8.167 -5.489 1.00 94.75 110 SER A C 1
ATOM 865 O O . SER A 1 110 ? -7.223 8.062 -4.864 1.00 94.75 110 SER A O 1
ATOM 867 N N . LEU A 1 111 ? -5.127 8.850 -5.010 1.00 94.00 111 LEU A N 1
ATOM 868 C CA . LEU A 1 111 ? -5.165 9.519 -3.706 1.00 94.00 111 LEU A CA 1
ATOM 869 C C . LEU A 1 111 ? -6.144 10.694 -3.690 1.00 94.00 111 LEU A C 1
ATOM 871 O O . LEU A 1 111 ? -6.859 10.885 -2.712 1.00 94.00 111 LEU A O 1
ATOM 875 N N . TYR A 1 112 ? -6.213 11.463 -4.777 1.00 93.38 112 TYR A N 1
ATOM 876 C CA . TYR A 1 112 ? -7.198 12.530 -4.913 1.00 93.38 112 TYR A CA 1
ATOM 877 C C . TYR A 1 112 ? -8.627 11.983 -4.855 1.00 93.38 112 TYR A C 1
ATOM 879 O O . TYR A 1 112 ? -9.452 12.518 -4.120 1.00 93.38 112 TYR A O 1
ATOM 887 N N . ALA A 1 113 ? -8.913 10.901 -5.585 1.00 91.75 113 ALA A N 1
ATOM 888 C CA . ALA A 1 113 ? -10.210 10.238 -5.533 1.00 91.75 113 ALA A CA 1
ATOM 889 C C . ALA A 1 113 ? -10.521 9.723 -4.122 1.00 91.75 113 ALA A C 1
ATOM 891 O O . ALA A 1 113 ? -11.603 10.003 -3.617 1.00 91.75 113 ALA A O 1
ATOM 892 N N . PHE A 1 114 ? -9.563 9.053 -3.473 1.00 91.88 114 PHE A N 1
ATOM 893 C CA . PHE A 1 114 ? -9.694 8.557 -2.104 1.00 91.88 114 PHE A CA 1
ATOM 894 C C . PHE A 1 114 ? -10.121 9.677 -1.145 1.00 91.88 114 PHE A C 1
ATOM 896 O O . PHE A 1 114 ? -11.234 9.626 -0.628 1.00 91.88 114 PHE A O 1
ATOM 903 N N . TYR A 1 115 ? -9.316 10.741 -1.027 1.00 89.69 115 TYR A N 1
ATOM 904 C CA . TYR A 1 115 ? -9.577 11.860 -0.112 1.00 89.69 115 TYR A CA 1
ATOM 905 C C . TYR A 1 115 ? -10.827 12.684 -0.442 1.00 89.69 115 TYR A C 1
ATOM 907 O O . TYR A 1 115 ? -11.311 13.416 0.414 1.00 89.69 115 TYR A O 1
ATOM 915 N N . LEU A 1 116 ? -11.337 12.629 -1.675 1.00 89.44 116 LEU A N 1
ATOM 916 C CA . LEU A 1 116 ? -12.608 13.274 -2.015 1.00 89.44 116 LEU A CA 1
ATOM 917 C C . LEU A 1 116 ? -13.831 12.455 -1.596 1.00 89.44 116 LEU A C 1
ATOM 919 O O . LEU A 1 116 ? -14.918 13.019 -1.471 1.00 89.44 116 LEU A O 1
ATOM 923 N N . THR A 1 117 ? -13.685 11.136 -1.484 1.00 83.06 117 THR A N 1
ATOM 924 C CA . THR A 1 117 ? -14.806 10.210 -1.255 1.00 83.06 117 THR A CA 1
ATOM 925 C C . THR A 1 117 ? -14.975 9.778 0.198 1.00 83.06 117 THR A C 1
ATOM 927 O O . THR A 1 117 ? -16.020 9.223 0.535 1.00 83.06 117 THR A O 1
ATOM 930 N N . THR A 1 118 ? -13.978 10.048 1.034 1.00 73.25 118 THR A N 1
ATOM 931 C CA . THR A 1 118 ? -13.950 9.836 2.491 1.00 73.25 118 THR A CA 1
ATOM 932 C C . THR A 1 118 ? -14.150 11.143 3.236 1.00 73.25 118 THR A C 1
ATOM 934 O O . THR A 1 118 ? -14.985 11.171 4.163 1.00 73.25 118 THR A O 1
#

Organism: Tuber borchii (NCBI:txid42251)